Protein AF-A0A974SAL9-F1 (afdb_monomer_lite)

Secondary structure (DSSP, 8-state):
---EEETTEEE--HHHHHHHHHHHSTTSSPPTTSTTHHHHHHHHHHIIIIIHHHHHHHH-GGGS-S-GGGHHHHHHHHHHHHHHHHHHHHHHTTT-SSSBTTB--HHHHHHHHHHHHGGGSSS--GGGGT-GGGSTT--TT------

Structure (mmCIF, N/CA/C/O backbone):
data_AF-A0A974SAL9-F1
#
_entry.id   AF-A0A974SAL9-F1
#
loop_
_atom_site.group_PDB
_atom_site.id
_atom_site.type_symbol
_atom_site.label_atom_id
_atom_site.label_alt_id
_atom_site.label_comp_id
_atom_site.label_asym_id
_atom_site.label_entity_id
_atom_site.label_seq_id
_atom_site.pdbx_PDB_ins_code
_atom_site.Cartn_x
_atom_site.Cartn_y
_atom_site.Cartn_z
_atom_site.occupancy
_atom_site.B_iso_or_equiv
_atom_site.auth_seq_id
_atom_site.auth_comp_id
_atom_site.auth_asym_id
_atom_site.auth_atom_id
_atom_site.pdbx_PDB_model_num
ATOM 1 N N . MET A 1 1 ? -6.264 -9.142 -12.382 1.00 67.50 1 MET A N 1
ATOM 2 C CA . MET A 1 1 ? -6.725 -8.124 -11.411 1.00 67.50 1 MET A CA 1
ATOM 3 C C . MET A 1 1 ? -7.788 -8.738 -10.514 1.00 67.50 1 MET A C 1
ATOM 5 O O . MET A 1 1 ? -8.502 -9.599 -11.018 1.00 67.50 1 MET A O 1
ATOM 9 N N . PRO A 1 2 ? -7.883 -8.358 -9.227 1.00 87.19 2 PRO A N 1
ATOM 10 C CA . PRO A 1 2 ? -8.963 -8.817 -8.359 1.00 87.19 2 PRO A CA 1
ATOM 11 C C . PRO A 1 2 ? -10.283 -8.102 -8.680 1.00 87.19 2 PRO A C 1
ATOM 13 O O . PRO A 1 2 ? -10.281 -6.939 -9.082 1.00 87.19 2 PRO A O 1
ATOM 16 N N . VAL A 1 3 ? -11.392 -8.806 -8.462 1.00 93.81 3 VAL A N 1
ATOM 17 C CA . VAL A 1 3 ? -12.759 -8.271 -8.469 1.00 93.81 3 VAL A CA 1
ATOM 18 C C . VAL A 1 3 ? -13.476 -8.862 -7.260 1.00 93.81 3 VAL A C 1
ATOM 20 O O . VAL A 1 3 ? -13.378 -10.066 -7.019 1.00 93.81 3 VAL A O 1
ATOM 23 N N . LEU A 1 4 ? -14.182 -8.024 -6.507 1.00 93.50 4 LEU A N 1
ATOM 24 C CA . LEU A 1 4 ? -15.122 -8.448 -5.473 1.00 93.50 4 LEU A CA 1
ATOM 25 C C . LEU A 1 4 ? -16.535 -8.269 -6.029 1.00 93.50 4 LEU A C 1
ATOM 27 O O . LEU A 1 4 ? -16.850 -7.200 -6.536 1.00 93.50 4 LEU A O 1
ATOM 31 N N . VAL A 1 5 ? -17.380 -9.295 -5.956 1.00 94.56 5 VAL A N 1
ATOM 32 C CA . VAL A 1 5 ? -18.793 -9.180 -6.341 1.00 94.56 5 VAL A CA 1
ATOM 33 C C . VAL A 1 5 ? -19.633 -9.212 -5.079 1.00 94.56 5 VAL A C 1
ATOM 35 O O . VAL A 1 5 ? -19.543 -10.163 -4.305 1.00 94.56 5 VAL A O 1
ATOM 38 N N . GLU A 1 6 ? -20.457 -8.190 -4.893 1.00 87.88 6 GLU A N 1
ATOM 39 C CA . GLU A 1 6 ? -21.364 -8.089 -3.757 1.00 87.88 6 GLU A CA 1
ATOM 40 C C . GLU A 1 6 ? -22.738 -7.622 -4.218 1.00 87.88 6 GLU A C 1
ATOM 42 O O . GLU A 1 6 ? -22.843 -6.663 -4.979 1.00 87.88 6 GLU A O 1
ATOM 47 N N . ASP A 1 7 ? -23.788 -8.332 -3.800 1.00 90.19 7 ASP A N 1
ATOM 48 C CA . ASP A 1 7 ? -25.172 -8.081 -4.222 1.00 90.19 7 ASP A CA 1
ATOM 49 C C . ASP A 1 7 ? -25.319 -7.946 -5.751 1.00 90.19 7 ASP A C 1
ATOM 51 O O . ASP A 1 7 ? -26.063 -7.115 -6.272 1.00 90.19 7 ASP A O 1
ATOM 55 N N . GLY A 1 8 ? -24.544 -8.747 -6.490 1.00 92.81 8 GLY A N 1
ATOM 56 C CA . GLY A 1 8 ? -24.492 -8.725 -7.953 1.00 92.81 8 GLY A CA 1
ATOM 57 C C . GLY A 1 8 ? -23.745 -7.530 -8.562 1.00 92.81 8 GLY A C 1
ATOM 58 O O . GLY A 1 8 ? -23.695 -7.415 -9.785 1.00 92.81 8 GLY A O 1
ATOM 59 N N . LYS A 1 9 ? -23.141 -6.654 -7.752 1.00 93.62 9 LYS A N 1
ATOM 60 C CA . LYS A 1 9 ? -22.377 -5.487 -8.205 1.00 93.62 9 LYS A CA 1
ATOM 61 C C . LYS A 1 9 ? -20.870 -5.761 -8.135 1.00 93.62 9 LYS A C 1
ATOM 63 O O . LYS A 1 9 ? -20.370 -6.132 -7.071 1.00 93.62 9 LYS A O 1
ATOM 68 N N . PRO A 1 10 ? -20.125 -5.580 -9.238 1.00 96.25 10 PRO A N 1
A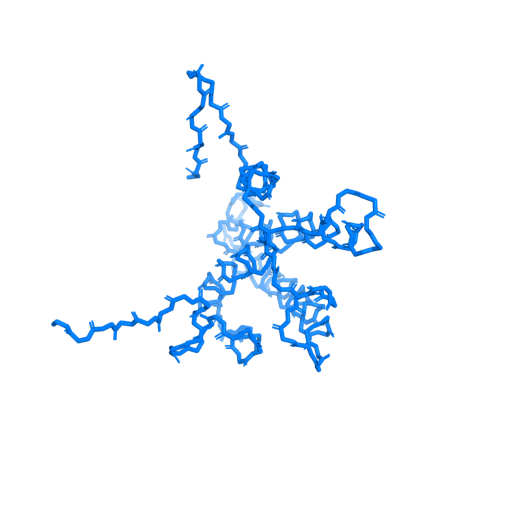TOM 69 C CA . PRO A 1 10 ? -18.677 -5.728 -9.223 1.00 96.25 10 PRO A CA 1
ATOM 70 C C . PRO A 1 10 ? -17.999 -4.485 -8.631 1.00 96.25 10 PRO A C 1
ATOM 72 O O . PRO A 1 10 ? -18.270 -3.358 -9.040 1.00 96.25 10 PRO A O 1
ATOM 75 N N . LEU A 1 11 ? -17.058 -4.711 -7.718 1.00 96.12 11 LEU A N 1
ATOM 76 C CA . LEU A 1 11 ? -16.089 -3.743 -7.222 1.00 96.12 11 LEU A CA 1
ATOM 77 C C . LEU A 1 11 ? -14.694 -4.136 -7.716 1.00 96.12 11 LEU A C 1
ATOM 79 O O . LEU A 1 11 ? -14.242 -5.269 -7.533 1.00 96.12 11 LEU A O 1
ATOM 83 N N . TYR A 1 12 ? -14.013 -3.178 -8.333 1.00 95.12 12 TYR A N 1
ATOM 84 C CA . TYR A 1 12 ? -12.635 -3.285 -8.804 1.00 95.12 12 TYR A CA 1
ATOM 85 C C . TYR A 1 12 ? -11.753 -2.255 -8.086 1.00 95.12 12 TYR A C 1
ATOM 87 O O . TYR A 1 12 ? -12.235 -1.490 -7.257 1.00 95.12 12 TYR A O 1
ATOM 95 N N . GLU A 1 13 ? -10.458 -2.274 -8.400 1.00 95.62 13 GLU A N 1
ATOM 96 C CA . GLU A 1 13 ? -9.355 -1.675 -7.639 1.00 95.62 13 GLU A CA 1
ATOM 97 C C . GLU A 1 13 ? -9.010 -2.432 -6.356 1.00 95.62 13 GLU A C 1
ATOM 99 O O . GLU A 1 13 ? -9.778 -2.486 -5.396 1.00 95.62 13 GLU A O 1
ATOM 104 N N . THR A 1 14 ? -7.791 -2.976 -6.300 1.00 95.62 14 THR A N 1
ATOM 105 C CA . THR A 1 14 ? -7.285 -3.701 -5.123 1.00 95.62 14 THR A CA 1
ATOM 106 C C . THR A 1 14 ? -7.392 -2.853 -3.853 1.00 95.62 14 THR A C 1
ATOM 108 O O . THR A 1 14 ? -7.763 -3.370 -2.802 1.00 95.62 14 THR A O 1
ATOM 111 N N . ALA A 1 15 ? -7.101 -1.549 -3.942 1.00 96.44 15 ALA A N 1
ATOM 112 C CA . ALA A 1 15 ? -7.186 -0.632 -2.808 1.00 96.44 15 ALA A CA 1
ATOM 113 C C . ALA A 1 15 ? -8.630 -0.399 -2.356 1.00 96.44 15 ALA A C 1
ATOM 115 O O . ALA A 1 15 ? -8.893 -0.440 -1.158 1.00 96.44 15 ALA A O 1
ATOM 116 N N . ALA A 1 16 ? -9.570 -0.223 -3.290 1.00 96.62 16 ALA A N 1
ATOM 117 C CA . ALA A 1 16 ? -10.980 -0.047 -2.955 1.00 96.62 16 ALA A CA 1
ATOM 118 C C . ALA A 1 16 ? -11.561 -1.311 -2.309 1.00 96.62 16 ALA A C 1
ATOM 120 O O . ALA A 1 16 ? -12.214 -1.222 -1.272 1.00 96.62 16 ALA A O 1
ATOM 121 N N . ILE A 1 17 ? -11.251 -2.490 -2.860 1.00 97.06 17 ILE A N 1
ATOM 122 C CA . ILE A 1 17 ? -11.638 -3.780 -2.273 1.00 97.06 17 ILE A CA 1
ATOM 123 C C . ILE A 1 17 ? -11.072 -3.908 -0.851 1.00 97.06 17 ILE A C 1
ATOM 125 O O . ILE A 1 17 ? -11.809 -4.241 0.074 1.00 97.06 17 ILE A O 1
ATOM 129 N N . ALA A 1 18 ? -9.784 -3.612 -0.651 1.00 97.25 18 ALA A N 1
ATOM 130 C CA . ALA A 1 18 ? -9.142 -3.707 0.659 1.00 97.25 18 ALA A CA 1
ATOM 131 C C . ALA A 1 18 ? -9.735 -2.730 1.688 1.00 97.25 18 ALA A C 1
ATOM 133 O O . ALA A 1 18 ? -9.990 -3.136 2.819 1.00 97.25 18 ALA A O 1
ATOM 134 N N . LEU A 1 19 ? -9.988 -1.475 1.300 1.00 96.88 19 LEU A N 1
ATOM 135 C CA . LEU A 1 19 ? -10.650 -0.476 2.149 1.00 96.88 19 LEU A CA 1
ATOM 136 C C . LEU A 1 19 ? -12.059 -0.938 2.542 1.00 96.88 19 LEU A C 1
ATOM 138 O O . LEU A 1 19 ? -12.424 -0.904 3.713 1.00 96.88 19 LEU A O 1
ATOM 142 N N . CYS A 1 20 ? -12.822 -1.439 1.572 1.00 95.75 20 CYS A N 1
ATOM 143 C CA . CYS A 1 20 ? -14.189 -1.884 1.789 1.00 95.75 20 CYS A CA 1
ATOM 144 C C . CYS A 1 20 ? -14.267 -3.094 2.734 1.00 95.75 20 CYS A C 1
ATOM 146 O O . CYS A 1 20 ? -15.099 -3.132 3.639 1.00 95.75 20 CYS A O 1
ATOM 148 N N . LEU A 1 21 ? -13.358 -4.061 2.573 1.00 95.81 21 LEU A N 1
ATOM 149 C CA . LEU A 1 21 ? -13.221 -5.184 3.502 1.00 95.81 21 LEU A CA 1
ATOM 150 C C . LEU A 1 21 ? -12.761 -4.719 4.890 1.00 95.81 21 LEU A C 1
ATOM 152 O O . LEU A 1 21 ? -13.251 -5.229 5.896 1.00 95.81 21 LEU A O 1
ATOM 156 N N . ALA A 1 22 ? -11.856 -3.742 4.969 1.00 97.00 22 ALA A N 1
ATOM 157 C CA . ALA A 1 22 ? -11.366 -3.230 6.243 1.00 97.00 22 ALA A CA 1
ATOM 158 C C . ALA A 1 22 ? -12.457 -2.533 7.069 1.00 97.00 22 ALA A C 1
ATOM 160 O O . ALA A 1 22 ? -12.479 -2.679 8.288 1.00 97.00 22 ALA A O 1
ATOM 161 N N . ASP A 1 23 ? -13.395 -1.841 6.421 1.00 94.38 23 ASP A N 1
ATOM 162 C CA . ASP A 1 23 ? -14.532 -1.217 7.107 1.00 94.38 23 ASP A CA 1
ATOM 163 C C . ASP A 1 23 ? -15.552 -2.249 7.634 1.00 94.38 23 ASP A C 1
ATOM 165 O O . ASP A 1 23 ? -16.311 -1.956 8.557 1.00 94.38 23 ASP A O 1
ATOM 169 N N . ARG A 1 24 ? -15.562 -3.474 7.091 1.00 92.50 24 ARG A N 1
ATOM 170 C CA . ARG A 1 24 ? -16.482 -4.560 7.493 1.00 92.50 24 ARG A CA 1
ATOM 171 C C . ARG A 1 24 ? -15.919 -5.481 8.563 1.00 92.50 24 ARG A C 1
ATOM 173 O O . ARG A 1 24 ? -16.679 -6.156 9.253 1.00 92.50 24 ARG A O 1
ATOM 180 N N . HIS A 1 25 ? -14.598 -5.547 8.673 1.00 93.44 25 HIS A N 1
ATOM 181 C CA . HIS A 1 25 ? -13.909 -6.478 9.553 1.00 93.44 25 HIS A CA 1
ATOM 182 C C . HIS A 1 25 ? -13.104 -5.709 10.609 1.00 93.44 25 HIS A C 1
ATOM 184 O O . HIS A 1 25 ? -12.111 -5.058 10.272 1.00 93.44 25 HIS A O 1
ATOM 190 N N . PRO A 1 26 ? -13.495 -5.791 11.896 1.00 92.56 26 PRO A N 1
ATOM 191 C CA . PRO A 1 26 ? -12.782 -5.125 12.980 1.00 92.56 26 PRO A CA 1
ATOM 192 C C . PRO A 1 26 ? -11.290 -5.476 13.007 1.00 92.56 26 PRO A C 1
ATOM 194 O O . PRO A 1 26 ? -10.903 -6.619 12.767 1.00 92.56 26 PRO A O 1
ATOM 197 N N . GLY A 1 27 ? -10.454 -4.490 13.338 1.00 93.75 27 GLY A N 1
ATOM 198 C CA . GLY A 1 27 ? -9.003 -4.670 13.450 1.00 93.75 27 GLY A CA 1
ATOM 199 C C . GLY A 1 27 ? -8.229 -4.566 12.132 1.00 93.75 27 GLY A C 1
ATOM 200 O O . GLY A 1 27 ? -7.022 -4.777 12.137 1.00 93.75 27 GLY A O 1
ATOM 201 N N . LEU A 1 28 ? -8.884 -4.230 11.013 1.00 97.31 28 LEU A N 1
ATOM 202 C CA . LEU A 1 28 ? -8.215 -3.999 9.723 1.00 97.31 28 LEU A CA 1
ATOM 203 C C . LEU A 1 28 ? -8.054 -2.521 9.353 1.00 97.31 28 LEU A C 1
ATOM 205 O O . LEU A 1 28 ? -7.379 -2.206 8.372 1.00 97.31 28 LEU A O 1
ATOM 209 N N . ALA A 1 29 ? -8.621 -1.611 10.135 1.00 97.69 29 ALA A N 1
ATOM 210 C CA . ALA A 1 29 ? -8.358 -0.187 10.024 1.00 97.69 29 ALA A CA 1
ATOM 211 C C . ALA A 1 29 ? -8.625 0.513 11.366 1.00 97.69 29 ALA A C 1
ATOM 213 O O . ALA A 1 29 ? -9.490 0.063 12.126 1.00 97.69 29 ALA A O 1
ATOM 214 N N . PRO A 1 30 ? -7.941 1.636 11.654 1.00 97.44 30 PRO A N 1
ATOM 215 C CA . PRO A 1 30 ? -8.343 2.520 12.742 1.00 97.44 30 PRO A CA 1
ATOM 216 C C . PRO A 1 30 ? -9.802 2.970 12.553 1.00 97.44 30 PRO A C 1
ATOM 218 O O . PRO A 1 30 ? -10.225 3.136 11.406 1.00 97.44 30 PRO A O 1
ATOM 221 N N . PRO A 1 31 ? -10.584 3.203 13.620 1.00 95.81 31 PRO A N 1
ATOM 222 C CA . PRO A 1 31 ? -11.936 3.743 13.492 1.00 95.81 31 PRO A CA 1
ATOM 223 C C . PRO A 1 31 ? -11.958 5.104 12.786 1.00 95.81 31 PRO A C 1
ATOM 225 O O . PRO A 1 31 ? -11.006 5.884 12.873 1.00 95.81 31 PRO A O 1
ATOM 228 N N . VAL A 1 32 ? -13.059 5.428 12.107 1.00 95.12 32 VAL A N 1
ATOM 229 C CA . VAL A 1 32 ? -13.256 6.775 11.552 1.00 95.12 32 VAL A CA 1
ATOM 230 C C . VAL A 1 32 ? -13.225 7.801 12.690 1.00 95.12 32 VAL A C 1
ATOM 232 O O . VAL A 1 32 ? -13.872 7.616 13.716 1.00 95.12 32 VAL A O 1
ATOM 235 N N . GLY A 1 33 ? -12.442 8.869 12.515 1.00 94.69 33 GLY A N 1
ATOM 236 C CA . GLY A 1 33 ? -12.218 9.897 13.537 1.00 94.69 33 GLY A CA 1
ATOM 237 C C . GLY A 1 33 ? -11.093 9.587 14.531 1.00 94.69 33 GLY A C 1
ATOM 238 O O . GLY A 1 33 ? -10.701 10.476 15.281 1.00 94.69 33 GLY A O 1
ATOM 239 N N . ALA A 1 34 ? -10.527 8.374 14.523 1.00 96.12 34 ALA A N 1
ATOM 240 C CA . ALA A 1 34 ? -9.330 8.081 15.306 1.00 96.12 34 ALA A CA 1
ATOM 241 C C . ALA A 1 34 ? -8.104 8.838 14.746 1.00 96.12 34 ALA A C 1
ATOM 243 O O . ALA A 1 34 ? -8.018 9.009 13.524 1.00 96.12 34 ALA A O 1
ATOM 244 N N . PRO A 1 35 ? -7.129 9.230 15.594 1.00 94.81 35 PRO A N 1
ATOM 245 C CA . PRO A 1 35 ? -5.942 9.979 15.162 1.00 94.81 35 PRO A CA 1
ATOM 246 C C . PRO A 1 35 ? -5.193 9.332 13.985 1.00 94.81 35 PRO A C 1
ATOM 248 O O . PRO A 1 35 ? -4.832 10.011 13.026 1.00 94.81 35 PRO A O 1
ATOM 251 N N . ASP A 1 36 ? -5.063 8.003 14.000 1.00 96.25 36 ASP A N 1
ATOM 252 C CA . ASP A 1 36 ? -4.282 7.255 13.006 1.00 96.25 36 ASP A CA 1
ATOM 253 C C . ASP A 1 36 ? -5.054 6.965 11.702 1.00 96.25 36 ASP A C 1
ATOM 255 O O . ASP A 1 36 ? -4.493 6.414 10.752 1.00 96.25 36 ASP A O 1
ATOM 259 N N . ARG A 1 37 ? -6.341 7.339 11.594 1.00 97.44 37 ARG A N 1
ATOM 260 C CA . ARG A 1 37 ? -7.148 7.067 10.386 1.00 97.44 37 ARG A CA 1
ATOM 261 C C . ARG A 1 37 ? -6.637 7.836 9.165 1.00 97.44 37 ARG A C 1
ATOM 263 O O . ARG A 1 37 ? -6.649 7.302 8.058 1.00 97.44 37 ARG A O 1
ATOM 270 N N . ALA A 1 38 ? -6.183 9.075 9.350 1.00 97.50 38 ALA A N 1
ATOM 271 C CA . ALA A 1 38 ? -5.617 9.864 8.256 1.00 97.50 38 ALA A CA 1
ATOM 272 C C . ALA A 1 38 ? -4.326 9.223 7.721 1.00 97.50 38 ALA A C 1
ATOM 274 O O . ALA A 1 38 ? -4.142 9.107 6.508 1.00 97.50 38 ALA A O 1
ATOM 275 N N . ASP A 1 39 ? -3.474 8.727 8.621 1.00 97.88 39 ASP A N 1
ATOM 276 C CA . ASP A 1 39 ? -2.255 8.010 8.253 1.00 97.88 39 ASP A CA 1
ATOM 277 C C . ASP A 1 39 ? -2.550 6.664 7.583 1.00 97.88 39 ASP A C 1
ATOM 279 O O . ASP A 1 39 ? -1.861 6.298 6.629 1.00 97.88 39 ASP A O 1
ATOM 283 N N . TYR A 1 40 ? -3.601 5.958 8.007 1.00 98.31 40 TYR A N 1
ATOM 284 C CA . TYR A 1 40 ? -4.084 4.760 7.319 1.00 98.31 40 TYR A CA 1
ATOM 285 C C . TYR A 1 40 ? -4.430 5.050 5.853 1.00 98.31 40 TYR A C 1
ATOM 287 O O . TYR A 1 40 ? -3.933 4.369 4.954 1.00 98.31 40 TYR A O 1
ATOM 295 N N . TYR A 1 41 ? -5.223 6.095 5.593 1.00 98.12 41 TYR A N 1
ATOM 296 C CA . TYR A 1 41 ? -5.562 6.487 4.223 1.00 98.12 41 TYR A CA 1
ATOM 297 C C . TYR A 1 41 ? -4.335 6.906 3.421 1.00 98.12 41 TYR A C 1
ATOM 299 O O . TYR A 1 41 ? -4.174 6.461 2.285 1.00 98.12 41 TYR A O 1
ATOM 307 N N . LYS A 1 42 ? -3.442 7.703 4.019 1.00 97.94 42 LYS A N 1
ATOM 308 C CA . LYS A 1 42 ? -2.174 8.100 3.398 1.00 97.94 42 LYS A CA 1
ATOM 309 C C . LYS A 1 42 ? -1.394 6.878 2.919 1.00 97.94 42 LYS A C 1
ATOM 311 O O . LYS A 1 42 ? -0.974 6.848 1.766 1.00 97.94 42 LYS A O 1
ATOM 316 N N . TRP A 1 43 ? -1.228 5.865 3.769 1.00 98.12 43 TRP A N 1
ATOM 317 C CA . TRP A 1 43 ? -0.475 4.665 3.409 1.00 98.12 43 TRP A CA 1
ATOM 318 C C . TRP A 1 43 ? -1.189 3.803 2.372 1.00 98.12 43 TRP A C 1
ATOM 320 O O . TRP A 1 43 ? -0.543 3.379 1.418 1.00 98.12 43 TRP A O 1
ATOM 330 N N . MET A 1 44 ? -2.505 3.603 2.476 1.00 98.31 44 MET A N 1
ATOM 331 C CA . MET A 1 44 ? -3.268 2.882 1.448 1.00 98.31 44 MET A CA 1
ATOM 332 C C . MET A 1 44 ? -3.130 3.540 0.069 1.00 98.31 44 MET A C 1
ATOM 334 O O . MET A 1 44 ? -2.844 2.863 -0.919 1.00 98.31 44 MET A O 1
ATOM 338 N N . VAL A 1 45 ? -3.268 4.868 0.007 1.00 98.00 45 VAL A N 1
ATOM 339 C CA . VAL A 1 45 ? -3.149 5.630 -1.243 1.00 98.00 45 VAL A CA 1
ATOM 340 C C . VAL A 1 45 ? -1.708 5.641 -1.756 1.00 98.00 45 VAL A C 1
ATOM 342 O O . VAL A 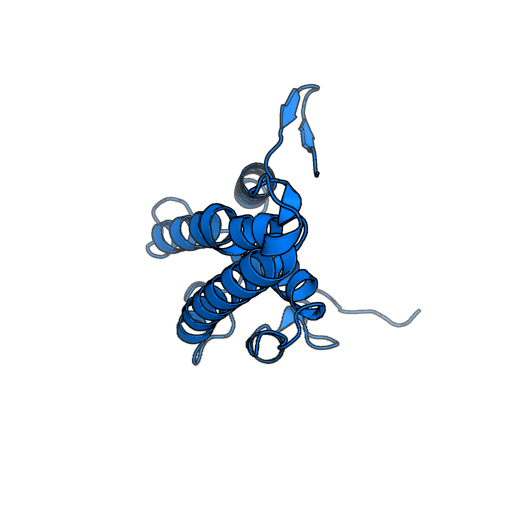1 45 ? -1.494 5.438 -2.947 1.00 98.00 45 VAL A O 1
ATOM 345 N N . HIS A 1 46 ? -0.709 5.817 -0.887 1.00 97.75 46 HIS A N 1
ATOM 346 C CA . HIS A 1 46 ? 0.702 5.778 -1.283 1.00 97.75 46 HIS A CA 1
ATOM 347 C C . HIS A 1 46 ? 1.095 4.409 -1.860 1.00 97.75 46 HIS A C 1
ATOM 349 O O . HIS A 1 46 ? 1.714 4.326 -2.923 1.00 97.75 46 HIS A O 1
ATOM 355 N N . LEU A 1 47 ? 0.687 3.319 -1.204 1.00 97.50 47 LEU A N 1
ATOM 356 C CA . LEU A 1 47 ? 0.971 1.965 -1.677 1.00 97.50 47 LEU A CA 1
ATOM 357 C C . LEU A 1 47 ? 0.300 1.689 -3.029 1.00 97.50 47 LEU A C 1
ATOM 359 O O . LEU A 1 47 ? 0.934 1.102 -3.904 1.00 97.50 47 LEU A O 1
ATOM 363 N N . ALA A 1 48 ? -0.940 2.139 -3.232 1.00 97.06 48 ALA A N 1
ATOM 364 C CA . ALA A 1 48 ? -1.676 1.931 -4.478 1.00 97.06 48 ALA A CA 1
ATOM 365 C C . ALA A 1 48 ? -1.173 2.807 -5.641 1.00 97.06 48 ALA A C 1
ATOM 367 O O . ALA A 1 48 ? -0.965 2.314 -6.748 1.00 97.06 48 ALA A O 1
ATOM 368 N N . ASN A 1 49 ? -0.939 4.096 -5.397 1.00 96.25 49 ASN A N 1
ATOM 369 C CA . ASN A 1 49 ? -0.713 5.066 -6.473 1.00 96.25 49 ASN A CA 1
ATOM 370 C C . ASN A 1 49 ? 0.763 5.363 -6.719 1.00 96.25 49 ASN A C 1
ATOM 372 O O . ASN A 1 49 ? 1.120 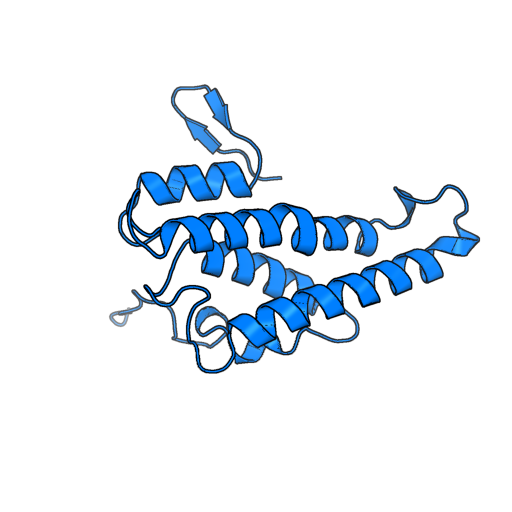5.839 -7.791 1.00 96.25 49 ASN A O 1
ATOM 376 N N . THR A 1 50 ? 1.624 5.107 -5.738 1.00 95.38 50 THR A N 1
ATOM 377 C CA . THR A 1 50 ? 3.055 5.400 -5.840 1.00 95.38 50 THR A CA 1
ATOM 378 C C . THR A 1 50 ? 3.846 4.107 -5.936 1.00 95.38 50 THR A C 1
ATOM 380 O O . THR A 1 50 ? 4.532 3.869 -6.925 1.00 95.38 50 THR A O 1
ATOM 383 N N . THR A 1 51 ? 3.717 3.213 -4.956 1.00 94.19 51 THR A N 1
ATOM 384 C CA . THR A 1 51 ? 4.511 1.977 -4.944 1.00 94.19 51 THR A CA 1
ATOM 385 C C . THR A 1 51 ? 4.031 0.971 -5.991 1.00 94.19 51 THR A C 1
ATOM 387 O O . THR A 1 51 ? 4.829 0.484 -6.786 1.00 94.19 51 THR A O 1
ATOM 390 N N . GLN A 1 52 ? 2.733 0.658 -6.035 1.00 94.19 52 GLN A N 1
ATOM 391 C CA . GLN A 1 52 ? 2.187 -0.300 -6.999 1.00 94.19 52 GLN A CA 1
ATOM 392 C C . GLN A 1 52 ? 2.277 0.205 -8.443 1.00 94.19 52 GLN A C 1
ATOM 394 O O . GLN A 1 52 ? 2.564 -0.588 -9.339 1.00 94.19 52 GLN A O 1
ATOM 399 N N . ALA A 1 53 ? 2.072 1.503 -8.677 1.00 93.06 53 ALA A N 1
ATOM 400 C CA . ALA A 1 53 ? 2.169 2.085 -10.015 1.00 93.06 53 ALA A CA 1
ATOM 401 C C . ALA A 1 53 ? 3.560 1.868 -10.638 1.00 93.06 53 ALA A C 1
ATOM 403 O O . ALA A 1 53 ? 3.659 1.444 -11.788 1.00 93.06 53 ALA A O 1
ATOM 404 N N . GLU A 1 54 ? 4.636 2.027 -9.861 1.00 93.00 54 GLU A N 1
ATOM 405 C CA . GLU A 1 54 ? 6.000 1.782 -10.352 1.00 93.00 54 GLU A CA 1
ATOM 406 C C . GLU A 1 54 ? 6.246 0.312 -10.732 1.00 93.00 54 GLU A C 1
ATOM 408 O O . GLU A 1 54 ? 7.076 0.026 -11.598 1.00 93.00 54 GLU A O 1
ATOM 413 N N . PHE A 1 55 ? 5.513 -0.647 -10.146 1.00 92.75 55 PHE A N 1
ATOM 414 C CA . PHE A 1 55 ? 5.632 -2.052 -10.548 1.00 92.75 55 PHE A CA 1
ATOM 415 C C . PHE A 1 55 ? 5.145 -2.242 -11.981 1.00 92.75 55 PHE A C 1
ATOM 417 O O . PHE A 1 55 ? 5.727 -3.050 -12.702 1.00 92.75 55 PHE A O 1
ATOM 424 N N . ARG A 1 56 ? 4.131 -1.486 -12.426 1.00 92.44 56 ARG A N 1
ATOM 425 C CA . ARG A 1 56 ? 3.655 -1.544 -13.813 1.00 92.44 56 ARG A CA 1
ATOM 426 C C . ARG A 1 56 ? 4.753 -1.098 -14.772 1.00 92.44 56 ARG A C 1
ATOM 428 O O . ARG A 1 56 ? 5.096 -1.857 -15.672 1.00 92.44 56 ARG A O 1
ATOM 435 N N . SER A 1 57 ? 5.370 0.054 -14.510 1.00 92.44 57 SER A N 1
ATOM 436 C CA . SER A 1 57 ? 6.482 0.572 -15.318 1.00 92.44 57 SER A CA 1
ATOM 437 C C . SER A 1 57 ? 7.715 -0.334 -15.308 1.00 92.44 57 SER A C 1
ATOM 439 O O . SER A 1 57 ? 8.489 -0.330 -16.261 1.00 92.44 57 SER A O 1
ATOM 441 N N . TRP A 1 58 ? 7.916 -1.127 -14.251 1.00 93.06 58 TRP A N 1
ATOM 442 C CA . TRP A 1 58 ? 9.033 -2.069 -14.171 1.00 93.06 58 TRP A CA 1
ATOM 443 C C . TRP A 1 58 ? 8.760 -3.425 -14.843 1.00 93.06 58 TRP A C 1
ATOM 445 O O . TRP A 1 58 ? 9.651 -3.981 -15.491 1.00 93.06 58 TRP A O 1
ATOM 455 N N . PHE A 1 59 ? 7.553 -3.980 -14.686 1.00 92.25 59 PHE A N 1
ATOM 456 C CA . PHE A 1 59 ? 7.163 -5.250 -15.311 1.00 92.25 59 PHE A CA 1
ATOM 457 C C . PHE A 1 59 ? 6.853 -5.093 -16.802 1.00 92.25 59 PHE A C 1
ATOM 459 O O . PHE A 1 59 ? 7.177 -5.993 -17.574 1.00 92.25 59 PHE A O 1
ATOM 466 N N . TYR A 1 60 ? 6.275 -3.956 -17.194 1.00 93.31 60 TYR A N 1
ATOM 467 C CA . TYR A 1 60 ? 5.799 -3.674 -18.550 1.00 93.31 60 TYR A CA 1
ATOM 468 C C . TYR A 1 60 ? 6.355 -2.333 -19.068 1.00 93.31 60 TYR A C 1
ATOM 470 O O . TYR A 1 60 ? 5.590 -1.430 -19.398 1.00 93.31 60 TYR A O 1
ATOM 478 N N . PRO A 1 61 ? 7.690 -2.156 -19.128 1.00 94.06 61 PRO A N 1
ATOM 479 C CA . PRO A 1 61 ? 8.301 -0.902 -19.581 1.00 94.06 61 PRO A CA 1
ATOM 480 C C . PRO A 1 61 ? 7.901 -0.523 -21.016 1.00 94.06 61 PRO A C 1
ATOM 482 O O . PRO A 1 61 ? 7.770 0.663 -21.299 1.00 94.06 61 PRO A O 1
ATOM 485 N N . HIS A 1 62 ? 7.643 -1.507 -21.884 1.00 93.25 62 HIS A N 1
ATOM 486 C CA . HIS A 1 62 ? 7.180 -1.310 -23.264 1.00 93.25 62 HIS A CA 1
ATOM 487 C C . HIS A 1 62 ? 5.811 -0.618 -23.380 1.00 93.25 62 HIS A C 1
ATOM 489 O O . HIS A 1 62 ? 5.474 -0.134 -24.448 1.00 93.25 62 HIS A O 1
ATOM 495 N N . GLU A 1 63 ? 5.009 -0.547 -22.312 1.00 94.38 63 GLU A N 1
ATOM 496 C CA . GLU A 1 63 ? 3.749 0.216 -22.329 1.00 94.38 63 GLU A CA 1
ATOM 497 C C . GLU A 1 63 ? 3.966 1.729 -22.184 1.00 94.38 63 GLU A C 1
ATOM 499 O O . GLU A 1 63 ? 3.029 2.507 -22.345 1.00 94.38 63 GLU A O 1
ATOM 504 N N . TYR A 1 64 ? 5.188 2.152 -21.849 1.00 91.12 64 TYR A N 1
ATOM 505 C CA . TYR A 1 64 ? 5.533 3.542 -21.546 1.00 91.12 64 TYR A CA 1
ATOM 506 C C . TYR A 1 64 ? 6.553 4.141 -22.519 1.00 91.12 64 TYR A C 1
ATOM 508 O O . TYR A 1 64 ? 6.974 5.282 -22.329 1.00 91.12 64 TYR A O 1
ATOM 516 N N . ILE A 1 65 ? 6.988 3.374 -23.520 1.00 93.88 65 ILE A N 1
ATOM 517 C CA . ILE A 1 65 ? 7.969 3.790 -24.523 1.00 93.88 65 ILE A CA 1
ATOM 518 C C . ILE A 1 65 ? 7.594 3.199 -25.883 1.00 93.88 65 ILE A C 1
ATOM 520 O O . ILE A 1 65 ? 7.136 2.063 -25.953 1.00 93.88 65 ILE A O 1
ATOM 524 N N . ASP A 1 66 ? 7.856 3.942 -26.955 1.00 94.69 66 ASP A N 1
ATOM 525 C CA . ASP A 1 66 ? 7.582 3.472 -28.319 1.00 94.69 66 ASP A CA 1
ATOM 526 C C . ASP A 1 66 ? 8.768 2.714 -28.935 1.00 94.69 66 ASP A C 1
ATOM 528 O O . ASP A 1 66 ? 8.584 1.852 -29.791 1.00 94.69 66 ASP A O 1
ATOM 532 N N . ASP A 1 67 ? 9.995 3.033 -28.506 1.00 95.81 67 ASP A N 1
ATOM 533 C CA . ASP A 1 67 ? 11.228 2.455 -29.046 1.00 95.81 67 ASP A CA 1
ATOM 534 C C . ASP A 1 67 ? 11.779 1.343 -28.129 1.00 95.81 67 ASP A C 1
ATOM 536 O O . ASP A 1 67 ? 12.276 1.642 -27.031 1.00 95.81 67 ASP A O 1
ATOM 540 N N . PRO A 1 68 ? 11.777 0.071 -28.579 1.00 94.12 68 PRO A N 1
ATOM 541 C CA . PRO A 1 68 ? 12.313 -1.057 -27.818 1.00 94.12 68 PRO A CA 1
ATOM 542 C C . PRO A 1 68 ? 13.787 -0.904 -27.421 1.00 94.12 68 PRO A C 1
ATOM 544 O O . PRO A 1 68 ? 14.210 -1.468 -26.409 1.00 94.12 68 PRO A O 1
ATOM 547 N N . ALA A 1 69 ? 14.583 -0.115 -28.156 1.00 96.44 69 ALA A N 1
ATOM 548 C CA . ALA A 1 69 ? 15.986 0.124 -27.815 1.00 96.44 69 ALA A CA 1
ATOM 549 C C . ALA A 1 69 ? 16.155 0.794 -26.436 1.00 96.44 69 ALA A C 1
ATOM 551 O O . ALA A 1 69 ? 17.185 0.623 -25.777 1.00 96.44 69 ALA A O 1
ATOM 552 N N . HIS A 1 70 ? 15.132 1.511 -25.959 1.00 95.94 70 HIS A N 1
ATOM 553 C CA . HIS A 1 70 ? 15.144 2.205 -24.672 1.00 95.94 70 HIS A CA 1
ATOM 554 C C . HIS A 1 70 ? 14.546 1.382 -23.514 1.00 95.94 70 HIS A C 1
ATOM 556 O O . HIS A 1 70 ? 14.587 1.832 -22.364 1.00 95.94 70 HIS A O 1
ATOM 562 N N . GLU A 1 71 ? 14.047 0.165 -23.763 1.00 94.88 71 GLU A N 1
ATOM 563 C CA . GLU A 1 71 ? 13.315 -0.640 -22.772 1.00 94.88 71 GLU A CA 1
ATOM 564 C C . GLU A 1 71 ? 14.137 -0.962 -21.525 1.00 94.88 71 GLU A C 1
ATOM 566 O O . GLU A 1 71 ? 13.675 -0.779 -20.394 1.00 94.88 71 GLU A O 1
ATOM 571 N N . ALA A 1 72 ? 15.395 -1.360 -21.712 1.00 93.25 72 ALA A N 1
ATOM 572 C CA . ALA A 1 72 ? 16.296 -1.648 -20.602 1.00 93.25 72 ALA A CA 1
ATOM 573 C C . ALA A 1 72 ? 16.541 -0.409 -19.720 1.00 93.25 72 ALA A C 1
ATOM 575 O O . ALA A 1 72 ? 16.572 -0.515 -18.490 1.00 93.25 72 ALA A O 1
ATOM 576 N N . SER A 1 73 ? 16.668 0.771 -20.336 1.00 94.75 73 SER A N 1
ATOM 577 C CA . SER A 1 73 ? 16.855 2.043 -19.628 1.00 94.75 73 SER A CA 1
ATOM 578 C C . SER A 1 73 ? 15.598 2.440 -18.848 1.00 94.75 73 SER A C 1
ATOM 580 O O . SER A 1 73 ? 15.682 2.746 -17.655 1.00 94.75 73 SER A O 1
ATOM 582 N N . ALA A 1 74 ? 14.421 2.344 -19.475 1.00 95.00 74 ALA A N 1
ATOM 583 C CA . ALA A 1 74 ? 13.134 2.625 -18.840 1.00 95.00 74 ALA A CA 1
ATOM 584 C C . ALA A 1 74 ? 12.889 1.712 -17.628 1.00 95.00 74 ALA A C 1
ATOM 586 O O . ALA A 1 74 ? 12.573 2.188 -16.531 1.00 95.00 74 ALA A O 1
ATOM 587 N N . LYS A 1 75 ? 13.144 0.406 -17.783 1.00 93.50 75 LYS A N 1
ATOM 588 C CA . LYS A 1 75 ? 13.059 -0.572 -16.693 1.00 93.50 75 LYS A CA 1
ATOM 589 C C . LYS A 1 75 ? 14.028 -0.254 -15.555 1.00 93.50 75 LYS A C 1
ATOM 591 O O . LYS A 1 75 ? 13.653 -0.326 -14.384 1.00 93.50 75 LYS A O 1
ATOM 596 N N . ALA A 1 76 ? 15.266 0.130 -15.869 1.00 92.44 76 ALA A N 1
ATOM 597 C CA . ALA A 1 76 ? 16.244 0.526 -14.859 1.00 92.44 76 ALA A CA 1
ATOM 598 C C . ALA A 1 76 ? 15.810 1.794 -14.099 1.00 92.44 76 ALA A C 1
ATOM 600 O O . ALA A 1 76 ? 15.963 1.858 -12.877 1.00 92.44 76 ALA A O 1
ATOM 601 N N . ALA A 1 77 ? 15.234 2.782 -14.790 1.00 93.50 77 ALA A N 1
ATOM 602 C CA . ALA A 1 77 ? 14.712 4.001 -14.175 1.00 93.50 77 ALA A CA 1
ATOM 603 C C . ALA A 1 77 ? 13.528 3.715 -13.233 1.00 93.50 77 ALA A C 1
ATOM 605 O O . ALA A 1 77 ? 13.530 4.194 -12.098 1.00 93.50 77 ALA A O 1
ATOM 606 N N . ALA A 1 78 ? 12.573 2.878 -13.655 1.00 93.06 78 ALA A N 1
ATOM 607 C CA . ALA A 1 78 ? 11.472 2.420 -12.804 1.00 93.06 78 ALA A CA 1
ATOM 608 C C . ALA A 1 78 ? 11.986 1.676 -11.561 1.00 93.06 78 ALA A C 1
ATOM 610 O O . ALA A 1 78 ? 11.545 1.936 -10.444 1.00 93.06 78 ALA A O 1
ATOM 611 N N . GLY A 1 79 ? 13.003 0.821 -11.723 1.00 90.94 79 GLY A N 1
ATOM 612 C CA . GLY A 1 79 ? 13.650 0.136 -10.602 1.00 90.94 79 GLY A CA 1
ATOM 613 C C . GLY A 1 79 ? 14.251 1.099 -9.568 1.00 90.94 79 GLY A C 1
ATOM 614 O O . GLY A 1 79 ? 14.103 0.877 -8.368 1.00 90.94 79 GLY A O 1
ATOM 615 N N . LYS A 1 80 ? 14.877 2.200 -10.008 1.00 91.19 80 LYS A N 1
ATOM 616 C CA . LYS A 1 80 ? 15.415 3.234 -9.103 1.00 91.19 80 LYS A CA 1
ATOM 617 C C . LYS A 1 80 ? 14.309 3.944 -8.317 1.00 91.19 80 LYS A C 1
ATOM 619 O O . LYS A 1 80 ? 14.445 4.098 -7.105 1.00 91.19 80 LYS A O 1
ATOM 624 N N . ARG A 1 81 ? 13.213 4.342 -8.978 1.00 92.38 81 ARG A N 1
ATOM 625 C CA . ARG A 1 81 ? 12.064 4.985 -8.308 1.00 92.38 81 ARG A CA 1
ATOM 626 C C . ARG A 1 81 ? 11.381 4.037 -7.327 1.00 92.38 81 ARG A C 1
ATOM 628 O O . ARG A 1 81 ? 11.109 4.419 -6.195 1.00 92.38 81 ARG A O 1
ATOM 635 N N . MET A 1 82 ? 11.212 2.775 -7.717 1.00 91.12 82 MET A N 1
ATOM 636 C CA . MET A 1 82 ? 10.708 1.723 -6.838 1.00 91.12 82 MET A CA 1
ATOM 637 C C . MET A 1 82 ? 11.554 1.582 -5.567 1.00 91.12 82 MET A C 1
ATOM 639 O O . MET A 1 82 ? 11.011 1.528 -4.466 1.00 91.12 82 MET A O 1
ATOM 643 N N . MET A 1 83 ? 12.884 1.544 -5.702 1.00 88.31 83 MET A N 1
ATOM 644 C CA . MET A 1 83 ? 13.779 1.481 -4.544 1.00 88.31 83 MET A CA 1
ATOM 645 C C . MET A 1 83 ? 13.616 2.701 -3.635 1.00 88.31 83 MET A C 1
ATOM 647 O O . MET A 1 83 ? 13.499 2.524 -2.429 1.00 88.31 83 MET A O 1
ATOM 651 N N . ALA A 1 84 ? 13.534 3.912 -4.194 1.00 91.12 84 ALA A N 1
ATOM 652 C CA . ALA A 1 84 ? 13.298 5.123 -3.407 1.00 91.12 84 ALA A CA 1
ATOM 653 C C . ALA A 1 84 ? 11.970 5.062 -2.626 1.00 91.12 84 ALA A C 1
ATOM 655 O O . ALA A 1 84 ? 11.938 5.394 -1.443 1.00 91.12 84 ALA A O 1
ATOM 656 N N . ASN A 1 85 ? 10.897 4.554 -3.243 1.00 92.31 85 ASN A N 1
ATOM 657 C CA . ASN A 1 85 ? 9.615 4.351 -2.563 1.00 92.31 85 ASN A CA 1
ATOM 658 C C . ASN A 1 85 ? 9.733 3.345 -1.407 1.00 92.31 85 ASN A C 1
ATOM 660 O O . ASN A 1 85 ? 9.182 3.561 -0.329 1.00 92.31 85 ASN A O 1
ATOM 664 N N . PHE A 1 86 ? 10.481 2.255 -1.599 1.00 90.94 86 PHE A N 1
ATOM 665 C CA . PHE A 1 86 ? 10.734 1.301 -0.522 1.00 90.94 86 PHE A CA 1
ATOM 666 C C . PHE A 1 86 ? 11.595 1.880 0.606 1.00 90.94 86 PHE A C 1
ATOM 668 O O . PHE A 1 86 ? 11.384 1.489 1.747 1.00 90.94 86 PHE A O 1
ATOM 675 N N . GLU A 1 87 ? 12.506 2.818 0.346 1.00 91.31 87 GLU A N 1
ATOM 676 C CA . GLU A 1 87 ? 13.236 3.511 1.421 1.00 91.31 87 GLU A CA 1
ATOM 677 C C . GLU A 1 87 ? 12.303 4.404 2.258 1.00 91.31 87 GLU A C 1
ATOM 679 O O . GLU A 1 87 ? 12.392 4.399 3.483 1.00 91.31 87 GLU A O 1
ATOM 684 N N . VAL A 1 88 ? 11.336 5.090 1.634 1.00 94.25 88 VAL A N 1
ATOM 685 C CA . VAL A 1 88 ? 10.301 5.855 2.363 1.00 94.25 88 VAL A CA 1
ATOM 686 C C . VAL A 1 88 ? 9.490 4.940 3.286 1.00 94.25 88 VAL A C 1
ATOM 688 O O . VAL A 1 88 ? 9.276 5.256 4.457 1.00 94.25 88 VAL A O 1
ATOM 691 N N . ILE A 1 89 ? 9.076 3.775 2.784 1.00 94.44 89 ILE A N 1
ATOM 692 C CA . ILE A 1 89 ? 8.353 2.775 3.583 1.00 94.44 89 ILE A CA 1
ATOM 693 C C . ILE A 1 89 ? 9.254 2.202 4.691 1.00 94.44 89 ILE A C 1
ATOM 695 O O . ILE A 1 89 ? 8.787 1.957 5.802 1.00 94.44 89 ILE A O 1
ATOM 699 N N . ALA A 1 90 ? 10.542 1.989 4.415 1.00 91.31 90 ALA A N 1
ATOM 700 C CA . ALA A 1 90 ? 11.485 1.453 5.390 1.00 91.31 90 ALA A CA 1
ATOM 701 C C . ALA A 1 90 ? 11.687 2.430 6.552 1.00 91.31 90 ALA A C 1
ATOM 703 O O . ALA A 1 90 ? 11.6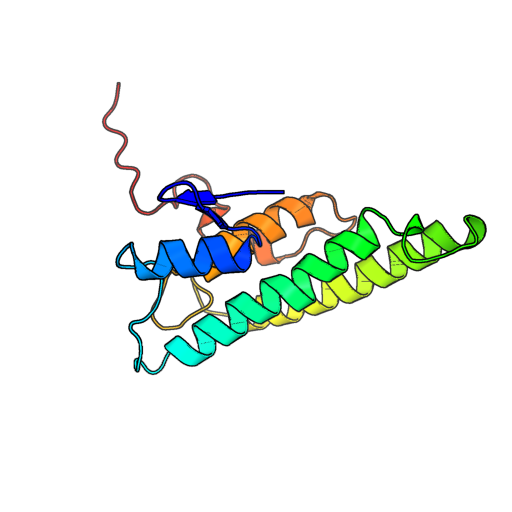66 1.996 7.700 1.00 91.31 90 ALA A O 1
ATOM 704 N N . GLY A 1 91 ? 11.795 3.730 6.258 1.00 93.25 91 GLY A N 1
ATOM 705 C CA . GLY A 1 91 ? 11.855 4.784 7.270 1.00 93.25 91 GLY A CA 1
ATOM 706 C C . GLY A 1 91 ? 10.591 4.848 8.130 1.00 93.25 91 GLY A C 1
ATOM 707 O O . GLY A 1 91 ? 10.684 4.990 9.344 1.00 93.25 91 GLY A O 1
ATOM 708 N N . GLN A 1 92 ? 9.404 4.650 7.542 1.00 94.56 92 GLN A N 1
ATOM 709 C CA . GLN A 1 92 ? 8.167 4.555 8.331 1.00 94.56 92 GLN A CA 1
ATOM 710 C C . GLN A 1 92 ? 8.184 3.372 9.308 1.00 94.56 92 GLN A C 1
ATOM 712 O O . GLN A 1 92 ? 7.660 3.481 10.416 1.00 94.56 92 GLN A O 1
ATOM 717 N N . LEU A 1 93 ? 8.742 2.238 8.884 1.00 93.38 93 LEU A N 1
ATOM 718 C CA . LEU A 1 93 ? 8.819 1.013 9.681 1.00 93.38 93 LEU A CA 1
ATOM 719 C C . LEU A 1 93 ? 10.006 0.996 10.652 1.00 93.38 93 LEU A C 1
ATOM 721 O O . LEU A 1 93 ? 10.163 0.036 11.407 1.00 93.38 93 LEU A O 1
ATOM 725 N N . GLU A 1 94 ? 10.863 2.015 10.655 1.00 90.69 94 GLU A N 1
ATOM 726 C CA . GLU A 1 94 ? 12.013 2.050 11.548 1.00 90.69 94 GLU A CA 1
ATOM 727 C C . GLU A 1 94 ? 11.554 2.104 13.013 1.00 90.69 94 GLU A C 1
ATOM 729 O O . GLU A 1 94 ? 10.809 2.988 13.434 1.00 90.69 94 GLU A O 1
ATOM 734 N N . GLY A 1 95 ? 11.958 1.096 13.792 1.00 88.31 95 GLY A N 1
ATOM 735 C CA . GLY A 1 95 ? 11.520 0.935 15.180 1.00 88.31 95 GLY A CA 1
ATOM 736 C C . GLY A 1 95 ? 10.044 0.554 15.349 1.00 88.31 95 GLY A C 1
ATOM 737 O O . GLY A 1 95 ? 9.558 0.560 16.479 1.00 88.31 95 GLY A O 1
ATOM 738 N N . ARG A 1 96 ? 9.326 0.213 14.268 1.00 90.00 96 ARG A N 1
ATOM 739 C CA . ARG A 1 96 ? 7.904 -0.160 14.301 1.00 90.00 96 ARG A CA 1
ATOM 740 C C . ARG A 1 96 ? 7.672 -1.550 13.734 1.00 90.00 96 ARG A C 1
ATOM 742 O O . ARG A 1 96 ? 8.354 -2.006 12.822 1.00 90.00 96 ARG A O 1
ATOM 749 N N . GLU A 1 97 ? 6.663 -2.214 14.279 1.00 90.56 97 GLU A N 1
ATOM 750 C CA . GLU A 1 97 ? 6.218 -3.516 13.786 1.00 90.56 97 GLU A CA 1
ATOM 751 C C . GLU A 1 97 ? 5.269 -3.385 12.580 1.00 90.56 97 GLU A C 1
ATOM 753 O O . GLU A 1 97 ? 5.323 -4.188 11.648 1.00 90.56 97 GLU A O 1
ATOM 758 N N . TRP A 1 98 ? 4.442 -2.337 12.588 1.00 95.06 98 TRP A N 1
ATOM 759 C CA . TRP A 1 98 ? 3.398 -2.058 11.601 1.00 95.06 98 TRP A CA 1
ATOM 760 C C . TRP A 1 98 ? 3.531 -0.633 11.065 1.00 95.06 98 TRP A C 1
ATOM 762 O O . TRP A 1 98 ? 4.180 0.217 11.682 1.00 95.06 98 TRP A O 1
ATOM 772 N N . LEU A 1 99 ? 2.897 -0.352 9.924 1.00 95.62 99 LEU A N 1
ATOM 773 C CA . LEU A 1 99 ? 2.913 0.985 9.320 1.00 95.62 99 LEU A CA 1
ATOM 774 C C . LEU A 1 99 ? 2.315 2.059 10.238 1.00 95.62 99 LEU A C 1
ATOM 776 O O . LEU A 1 99 ? 2.758 3.210 10.205 1.00 95.62 99 LEU A O 1
ATOM 780 N N . LEU A 1 100 ? 1.322 1.699 11.051 1.00 96.12 100 LEU A N 1
ATOM 781 C CA . LEU A 1 100 ? 0.614 2.620 11.937 1.00 96.12 100 LEU A CA 1
ATOM 782 C C . LEU A 1 100 ? 0.995 2.393 13.407 1.00 96.12 100 LEU A C 1
ATOM 784 O O . LEU A 1 100 ? 1.162 1.242 13.817 1.00 96.12 100 LEU A O 1
ATOM 788 N N . PRO A 1 101 ? 1.080 3.460 14.227 1.00 93.75 101 PRO A N 1
ATOM 789 C CA . PRO A 1 101 ? 1.242 3.330 15.677 1.00 93.75 101 PRO A CA 1
ATOM 790 C C . PRO A 1 101 ? 0.127 2.507 16.335 1.00 93.75 101 PRO A C 1
ATOM 792 O O . PRO A 1 101 ? 0.404 1.720 17.236 1.00 93.75 101 PRO A O 1
ATOM 795 N N . SER A 1 102 ? -1.114 2.636 15.852 1.00 93.69 102 SER A N 1
ATOM 796 C CA . SER A 1 102 ? -2.278 1.865 16.304 1.00 93.69 102 SER A CA 1
ATOM 797 C C . SER A 1 102 ? -2.186 0.355 16.054 1.00 93.69 102 SER A C 1
ATOM 799 O O . SER A 1 102 ? -3.056 -0.386 16.506 1.00 93.69 102 SER A O 1
ATOM 801 N N . GLY A 1 103 ? -1.166 -0.106 15.326 1.00 94.50 103 GLY A N 1
ATOM 802 C CA . GLY A 1 103 ? -0.907 -1.515 15.060 1.00 94.50 103 GLY A CA 1
ATOM 803 C C . GLY A 1 103 ? -1.285 -1.963 13.649 1.00 94.50 103 GLY A C 1
ATOM 804 O O . GLY A 1 103 ? -1.364 -1.162 12.717 1.00 94.50 103 GLY A O 1
ATOM 805 N N . PHE A 1 104 ? -1.477 -3.275 13.511 1.00 96.25 104 PHE A N 1
ATOM 806 C CA . PHE A 1 104 ? -1.753 -3.946 12.244 1.00 96.25 104 PHE A CA 1
ATOM 807 C C . PHE A 1 104 ? -3.019 -3.416 11.559 1.00 96.25 104 PHE A C 1
ATOM 809 O O . PHE A 1 104 ? -4.032 -3.146 12.203 1.00 96.25 104 PHE A O 1
ATOM 816 N N . SER A 1 105 ? -2.967 -3.312 10.232 1.00 97.56 105 SER A N 1
ATOM 817 C CA . SER A 1 105 ? -4.085 -2.882 9.398 1.00 97.56 105 SER A CA 1
ATOM 818 C C . SER A 1 105 ? -4.043 -3.520 8.005 1.00 97.56 105 SER A C 1
ATOM 820 O O . SER A 1 105 ? -3.077 -4.174 7.603 1.00 97.56 105 SER A O 1
ATOM 822 N N . ALA A 1 106 ? -5.074 -3.267 7.198 1.00 97.94 106 ALA A N 1
ATOM 823 C CA . ALA A 1 106 ? -5.091 -3.645 5.790 1.00 97.94 106 ALA A CA 1
ATOM 824 C C . ALA A 1 106 ? -3.944 -3.010 4.979 1.00 97.94 106 ALA A C 1
ATOM 826 O O . ALA A 1 106 ? -3.550 -3.578 3.960 1.00 97.94 106 ALA A O 1
ATOM 827 N N . ALA A 1 107 ? -3.359 -1.893 5.435 1.00 97.94 107 ALA A N 1
ATOM 828 C CA . ALA A 1 107 ? -2.186 -1.306 4.787 1.00 97.94 107 ALA A CA 1
ATOM 829 C C . ALA A 1 107 ? -0.969 -2.242 4.867 1.00 97.94 107 ALA A C 1
ATOM 831 O O . ALA A 1 107 ? -0.218 -2.356 3.901 1.00 97.94 107 ALA A O 1
ATOM 832 N N . ASP A 1 108 ? -0.810 -2.984 5.966 1.00 96.88 108 ASP A N 1
ATOM 833 C CA . ASP A 1 108 ? 0.275 -3.953 6.133 1.00 96.88 108 ASP A CA 1
ATOM 834 C C . ASP A 1 108 ? 0.074 -5.192 5.245 1.00 96.88 108 ASP A C 1
ATOM 836 O O . ASP A 1 108 ? 1.039 -5.731 4.699 1.00 96.88 108 ASP A O 1
ATOM 840 N N . LEU A 1 109 ? -1.178 -5.618 5.028 1.00 95.88 109 LEU A N 1
ATOM 841 C CA . LEU A 1 109 ? -1.512 -6.669 4.054 1.00 95.88 109 LEU A CA 1
ATOM 842 C C . LEU A 1 109 ? -1.217 -6.221 2.620 1.00 95.88 109 LEU A C 1
ATOM 844 O O . LEU A 1 109 ? -0.646 -6.981 1.831 1.00 95.88 109 LEU A O 1
ATOM 848 N N . TYR A 1 110 ? -1.571 -4.979 2.291 1.00 96.94 110 TYR A N 1
ATOM 849 C CA . TYR A 1 110 ? -1.279 -4.387 0.991 1.00 96.94 110 TYR A CA 1
ATOM 850 C C . TYR A 1 110 ? 0.233 -4.282 0.764 1.00 96.94 110 TYR A C 1
ATOM 852 O O . TYR A 1 110 ? 0.751 -4.680 -0.281 1.00 96.94 110 TYR A O 1
ATOM 860 N N . LEU A 1 111 ? 0.967 -3.817 1.776 1.00 95.62 111 LEU A N 1
ATOM 861 C CA . LEU A 1 111 ? 2.420 -3.749 1.739 1.00 95.62 111 LEU A CA 1
ATOM 862 C C . LEU A 1 111 ? 3.044 -5.141 1.589 1.00 95.62 111 LEU A C 1
ATOM 864 O O . LEU A 1 111 ? 3.948 -5.309 0.774 1.00 95.62 111 LEU A O 1
ATOM 868 N N . LEU A 1 112 ? 2.555 -6.156 2.307 1.00 93.38 112 LEU A N 1
ATOM 869 C CA . LEU A 1 112 ? 3.041 -7.534 2.180 1.00 93.38 112 LEU A CA 1
ATOM 870 C C . LEU A 1 112 ? 2.948 -8.040 0.734 1.00 93.38 112 LEU A C 1
ATOM 872 O O . LEU A 1 112 ? 3.893 -8.664 0.240 1.00 93.38 112 LEU A O 1
ATOM 876 N N . MET A 1 113 ? 1.834 -7.764 0.051 1.00 93.00 113 MET A N 1
ATOM 877 C CA . MET A 1 113 ? 1.667 -8.092 -1.366 1.00 93.00 113 MET A CA 1
ATOM 878 C C . MET A 1 113 ? 2.766 -7.435 -2.216 1.00 93.00 113 MET A C 1
ATOM 880 O O . MET A 1 113 ? 3.452 -8.129 -2.968 1.00 93.00 113 MET A O 1
ATOM 884 N N . LEU A 1 114 ? 2.987 -6.128 -2.055 1.00 92.69 114 LEU A N 1
ATOM 885 C CA . LEU A 1 114 ? 3.984 -5.378 -2.828 1.00 92.69 114 LEU A CA 1
ATOM 886 C C . LEU A 1 114 ? 5.423 -5.811 -2.522 1.00 92.69 114 LEU A C 1
ATOM 888 O O . LEU A 1 114 ? 6.242 -5.961 -3.428 1.00 92.69 114 LEU A O 1
ATOM 892 N N . VAL A 1 115 ? 5.735 -6.099 -1.260 1.00 90.25 115 VAL A N 1
ATOM 893 C CA . VAL A 1 115 ? 7.036 -6.646 -0.848 1.00 90.25 115 VAL A CA 1
ATOM 894 C C . VAL A 1 115 ? 7.274 -8.013 -1.483 1.00 90.25 115 VAL A C 1
ATOM 896 O O . VAL A 1 115 ? 8.393 -8.316 -1.902 1.00 90.25 115 VAL A O 1
ATOM 899 N N . ARG A 1 116 ? 6.232 -8.846 -1.593 1.00 87.88 116 ARG A N 1
ATOM 900 C CA . ARG A 1 116 ? 6.330 -10.146 -2.261 1.00 87.88 116 ARG A CA 1
ATOM 901 C C . ARG A 1 116 ? 6.637 -9.989 -3.749 1.00 87.88 116 ARG A C 1
ATOM 903 O O . ARG A 1 116 ? 7.456 -10.755 -4.251 1.00 87.88 116 ARG A O 1
ATOM 910 N N . TRP A 1 117 ? 6.042 -9.008 -4.428 1.00 87.81 117 TRP A N 1
ATOM 911 C CA . TRP A 1 117 ? 6.372 -8.690 -5.824 1.00 87.81 117 TRP A CA 1
ATOM 912 C C . TRP A 1 117 ? 7.803 -8.161 -5.957 1.00 87.81 117 TRP A C 1
ATOM 914 O O . TRP A 1 117 ? 8.528 -8.556 -6.862 1.00 87.81 117 TRP A O 1
ATOM 924 N N . GLY A 1 118 ? 8.260 -7.354 -4.996 1.00 83.50 118 GLY A N 1
ATOM 925 C CA . GLY A 1 118 ? 9.617 -6.806 -4.959 1.00 83.50 118 GLY A CA 1
ATOM 926 C C . GLY A 1 118 ? 10.742 -7.843 -4.838 1.00 83.50 118 GLY A C 1
ATOM 927 O O . GLY A 1 118 ? 11.902 -7.507 -5.062 1.00 83.50 118 GLY A O 1
ATOM 928 N N . ARG A 1 119 ? 10.441 -9.111 -4.523 1.00 79.12 119 ARG A N 1
ATOM 929 C CA . ARG A 1 119 ? 11.445 -10.192 -4.449 1.00 79.12 119 ARG A CA 1
ATOM 930 C C . ARG A 1 119 ? 12.089 -10.518 -5.794 1.00 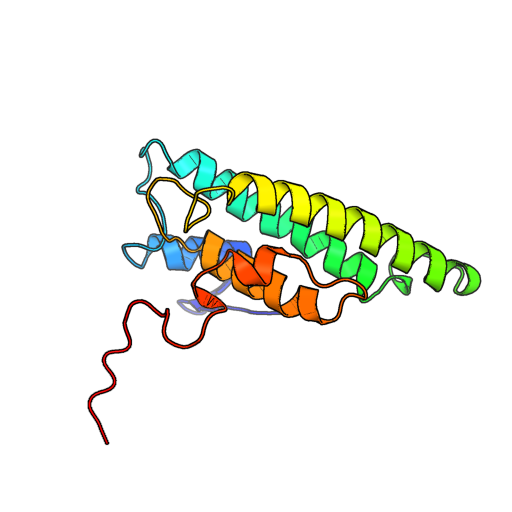79.12 119 ARG A C 1
ATOM 932 O O . ARG A 1 119 ? 13.182 -11.070 -5.808 1.00 79.12 119 ARG A O 1
ATOM 939 N N . THR A 1 120 ? 11.428 -10.193 -6.903 1.00 72.00 120 THR A N 1
ATOM 940 C CA . THR A 1 120 ? 11.970 -10.404 -8.252 1.00 72.00 120 THR A CA 1
ATOM 941 C C . THR A 1 120 ? 12.864 -9.255 -8.719 1.00 72.00 120 THR A C 1
ATOM 943 O O . THR A 1 120 ? 13.397 -9.314 -9.825 1.00 72.00 120 THR A O 1
ATOM 946 N N . LEU A 1 121 ? 13.020 -8.192 -7.920 1.00 72.12 121 LEU A N 1
ATOM 947 C CA . LEU A 1 121 ? 13.888 -7.065 -8.255 1.00 72.12 121 LEU A CA 1
ATOM 948 C C . LEU A 1 121 ? 15.373 -7.451 -8.102 1.00 72.12 121 LEU A C 1
ATOM 950 O O . LEU A 1 121 ? 15.710 -8.210 -7.192 1.00 72.12 121 LEU A O 1
ATOM 954 N N . PRO A 1 122 ? 16.289 -6.865 -8.905 1.00 66.19 122 PRO A N 1
ATOM 955 C CA . PRO A 1 122 ? 17.731 -7.132 -8.811 1.00 66.19 122 PRO A CA 1
ATOM 956 C C . PRO A 1 122 ? 18.325 -6.849 -7.424 1.00 66.19 122 PRO A C 1
ATOM 958 O O . PRO A 1 122 ? 19.306 -7.465 -7.017 1.00 66.19 122 PRO A O 1
ATOM 961 N N . ARG A 1 123 ? 17.722 -5.909 -6.687 1.00 66.25 123 ARG A N 1
ATOM 962 C CA . ARG A 1 123 ? 17.953 -5.687 -5.260 1.00 66.25 123 ARG A CA 1
ATOM 963 C C . ARG A 1 123 ? 16.610 -5.791 -4.537 1.00 66.25 123 ARG A C 1
ATOM 965 O O . ARG A 1 123 ? 15.830 -4.841 -4.607 1.00 66.25 123 ARG A O 1
ATOM 972 N N . PRO A 1 124 ? 16.326 -6.912 -3.853 1.00 60.62 124 PRO A N 1
ATOM 973 C CA . PRO A 1 124 ? 15.118 -7.039 -3.052 1.00 60.62 124 PRO A CA 1
ATOM 974 C C . PRO A 1 124 ? 15.085 -5.947 -1.981 1.00 60.62 124 PRO A C 1
ATOM 976 O O . PRO A 1 124 ? 16.098 -5.686 -1.326 1.00 60.62 124 PRO A O 1
ATOM 979 N N . ALA A 1 125 ? 13.928 -5.315 -1.785 1.00 59.84 125 ALA A N 1
ATOM 980 C CA . ALA A 1 125 ? 13.764 -4.306 -0.746 1.00 59.84 125 ALA A CA 1
ATOM 981 C C . ALA A 1 125 ? 14.127 -4.889 0.636 1.00 59.84 125 ALA A C 1
ATOM 983 O O . ALA A 1 125 ? 13.636 -5.958 1.031 1.00 59.84 125 ALA A O 1
ATOM 984 N N . ARG A 1 126 ? 14.962 -4.165 1.397 1.00 62.56 126 ARG A N 1
ATOM 985 C CA . ARG A 1 126 ? 15.403 -4.552 2.756 1.00 62.56 126 ARG A CA 1
ATOM 986 C C . ARG A 1 126 ? 14.238 -4.713 3.747 1.00 62.56 126 ARG A C 1
ATOM 988 O O . ARG A 1 126 ? 14.387 -5.382 4.767 1.00 62.56 126 ARG A O 1
ATOM 995 N N . ILE A 1 127 ? 13.058 -4.194 3.397 1.00 58.78 127 ILE A N 1
ATOM 996 C CA . ILE A 1 127 ? 11.792 -4.320 4.137 1.00 58.78 127 ILE A CA 1
ATOM 997 C C . ILE A 1 127 ? 11.373 -5.765 4.411 1.00 58.78 127 ILE A C 1
ATOM 999 O O . ILE A 1 127 ? 10.659 -6.012 5.382 1.00 58.78 127 ILE A O 1
ATOM 1003 N N . THR A 1 128 ? 11.839 -6.746 3.631 1.00 58.28 128 THR A N 1
ATOM 1004 C CA . THR A 1 128 ? 11.524 -8.163 3.899 1.00 58.28 128 THR A CA 1
ATOM 1005 C C . THR A 1 128 ? 11.928 -8.624 5.302 1.00 58.28 128 THR A C 1
ATOM 1007 O O . THR A 1 128 ? 11.371 -9.612 5.772 1.00 58.28 128 THR A O 1
ATOM 1010 N N . ARG A 1 129 ? 12.840 -7.920 5.987 1.00 54.81 129 ARG A N 1
ATOM 1011 C CA . ARG A 1 129 ? 13.227 -8.207 7.377 1.00 54.81 129 ARG A CA 1
ATOM 1012 C C . ARG A 1 129 ? 12.372 -7.487 8.425 1.00 54.81 129 ARG A C 1
ATOM 1014 O O . ARG A 1 129 ? 12.309 -7.969 9.558 1.00 54.81 129 ARG A O 1
ATOM 1021 N N . CYS A 1 130 ? 11.747 -6.367 8.060 1.00 52.84 130 CYS A N 1
ATOM 1022 C CA . CYS A 1 130 ? 11.026 -5.480 8.977 1.00 52.84 130 CYS A CA 1
ATOM 1023 C C . CYS A 1 130 ? 9.558 -5.875 9.143 1.00 52.84 130 CYS A C 1
ATOM 1025 O O . CYS A 1 130 ? 9.039 -5.760 10.244 1.00 52.84 130 CYS A O 1
ATOM 1027 N N . LEU A 1 131 ? 8.911 -6.404 8.100 1.00 61.81 131 LEU A N 1
ATOM 1028 C CA . LEU A 1 131 ? 7.523 -6.848 8.216 1.00 61.81 131 LEU A CA 1
ATOM 1029 C C . LEU A 1 131 ? 7.459 -8.188 8.975 1.00 61.81 131 LEU A C 1
ATOM 1031 O O . LEU A 1 131 ? 8.048 -9.165 8.508 1.00 61.81 131 LEU A O 1
ATOM 1035 N N . PRO A 1 132 ? 6.727 -8.315 10.094 1.00 65.38 132 PRO A N 1
ATOM 1036 C CA . PRO A 1 132 ? 6.609 -9.592 10.793 1.00 65.38 132 PRO A CA 1
ATOM 1037 C C . PRO A 1 132 ? 6.047 -10.678 9.885 1.00 65.38 132 PRO A C 1
ATOM 1039 O O . PRO A 1 132 ? 6.558 -11.792 9.887 1.00 65.38 132 PRO A O 1
ATOM 1042 N N . LEU A 1 133 ? 5.061 -10.347 9.044 1.00 64.31 133 LEU A N 1
ATOM 1043 C CA . LEU A 1 133 ? 4.319 -11.292 8.198 1.00 64.31 133 LEU A CA 1
ATOM 1044 C C . LEU A 1 133 ? 5.157 -12.009 7.129 1.00 64.31 133 LEU A C 1
ATOM 1046 O O . LEU A 1 133 ? 4.691 -12.983 6.538 1.00 64.31 133 LEU A O 1
ATOM 1050 N N . THR A 1 134 ? 6.381 -11.557 6.857 1.00 63.94 134 THR A N 1
ATOM 1051 C CA . THR A 1 134 ? 7.310 -12.271 5.969 1.00 63.94 134 THR A CA 1
ATOM 1052 C C . THR A 1 134 ? 8.098 -13.364 6.698 1.00 63.94 134 THR A C 1
ATOM 1054 O O . THR A 1 134 ? 8.721 -14.191 6.028 1.00 63.94 134 THR A O 1
ATOM 1057 N N . ARG A 1 135 ? 8.073 -13.392 8.040 1.00 67.25 135 ARG A N 1
ATOM 1058 C CA . ARG A 1 135 ? 8.749 -14.387 8.884 1.00 67.25 135 ARG A CA 1
ATOM 1059 C C . ARG A 1 135 ? 7.880 -15.645 9.056 1.00 67.25 135 ARG A C 1
ATOM 1061 O O . ARG A 1 135 ? 6.663 -15.535 9.200 1.00 67.25 135 ARG A O 1
ATOM 1068 N N . PRO A 1 136 ? 8.466 -16.853 9.084 1.00 57.97 136 PRO A N 1
ATOM 1069 C CA . PRO A 1 136 ? 7.726 -18.058 9.456 1.00 57.97 136 PRO A CA 1
ATOM 1070 C C . PRO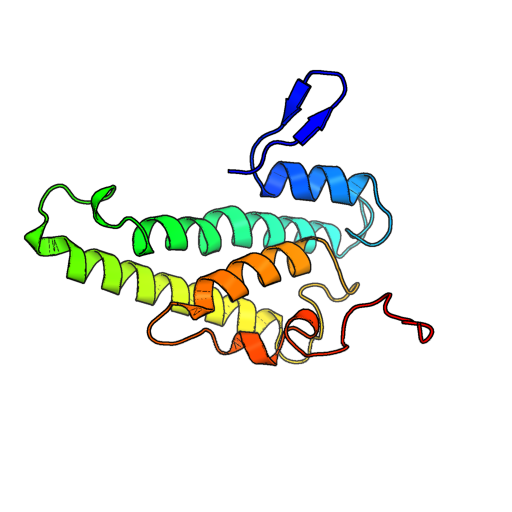 A 1 136 ? 7.128 -17.928 10.871 1.00 57.97 136 PRO A C 1
ATOM 1072 O O . PRO A 1 136 ? 7.832 -17.538 11.796 1.00 57.97 136 PRO A O 1
ATOM 1075 N N . GLY A 1 137 ? 5.840 -18.250 11.045 1.00 62.00 137 GLY A N 1
ATOM 1076 C CA . GLY A 1 137 ? 5.178 -18.322 12.363 1.00 62.00 137 GLY A CA 1
ATOM 1077 C C . GLY A 1 137 ? 4.585 -17.021 12.931 1.00 62.00 137 GLY A C 1
ATOM 1078 O O . GLY A 1 137 ? 3.928 -17.068 13.961 1.00 62.00 137 GLY A O 1
ATOM 1079 N N . SER A 1 138 ? 4.735 -15.879 12.261 1.00 62.00 138 SER A N 1
ATOM 1080 C CA . SER A 1 138 ? 4.330 -14.550 12.764 1.00 62.00 138 SER A CA 1
ATOM 1081 C C . SER A 1 138 ? 2.871 -14.147 12.504 1.00 62.00 138 SER A C 1
ATOM 1083 O O . SER A 1 138 ? 2.486 -13.011 12.765 1.00 62.00 138 SER A O 1
ATOM 1085 N N . TRP A 1 139 ? 2.055 -15.041 11.942 1.00 53.25 139 TRP A N 1
ATOM 1086 C CA . TRP A 1 139 ? 0.660 -14.728 11.627 1.00 53.25 139 TRP A CA 1
ATOM 1087 C C . TRP A 1 139 ? -0.177 -14.634 12.913 1.00 53.25 139 TRP A C 1
ATOM 1089 O O . TRP A 1 139 ? -0.267 -15.640 13.629 1.00 53.25 139 TRP A O 1
ATOM 1099 N N . PRO A 1 140 ? -0.847 -13.501 13.184 1.00 53.03 140 PRO A N 1
ATOM 1100 C CA . PRO A 1 140 ? -1.778 -13.392 14.300 1.00 53.03 140 PRO A CA 1
ATOM 1101 C C . PRO A 1 140 ? -2.990 -14.295 14.020 1.00 53.03 140 PRO A C 1
ATOM 1103 O O . PRO A 1 140 ? -3.842 -13.976 13.198 1.00 53.03 140 PRO A O 1
ATOM 1106 N N . GLY A 1 141 ? -3.018 -15.481 14.638 1.00 55.25 141 GLY A N 1
ATOM 1107 C CA . GLY A 1 141 ? -4.111 -16.456 14.497 1.00 55.25 141 GLY A CA 1
ATOM 1108 C C . GLY A 1 141 ? -3.695 -17.923 14.335 1.00 55.25 141 GLY A C 1
ATOM 1109 O O . GLY A 1 141 ? -4.542 -18.804 14.456 1.00 55.25 141 GLY A O 1
ATOM 1110 N N . ARG A 1 142 ? -2.409 -18.242 14.118 1.00 47.41 142 ARG A N 1
ATOM 1111 C CA . ARG A 1 142 ? -1.951 -19.645 14.046 1.00 47.41 142 ARG A CA 1
ATOM 1112 C C . ARG A 1 142 ? -1.736 -20.251 15.438 1.00 47.41 142 ARG A C 1
ATOM 1114 O O . ARG A 1 142 ? -0.605 -20.382 15.893 1.00 47.41 142 ARG A O 1
ATOM 1121 N N . ARG A 1 143 ? -2.807 -20.709 16.084 1.00 40.25 143 ARG A N 1
ATOM 1122 C CA . ARG A 1 143 ? -2.719 -21.908 16.934 1.00 40.25 143 ARG A CA 1
ATOM 1123 C C . ARG A 1 143 ? -3.067 -23.098 16.047 1.00 40.25 143 ARG A C 1
ATOM 1125 O O . ARG A 1 143 ? -4.230 -23.466 15.950 1.00 40.25 143 ARG A O 1
ATOM 1132 N N . TYR A 1 144 ? -2.081 -23.666 15.356 1.00 45.53 144 TYR A N 1
ATOM 1133 C CA . TYR A 1 144 ? -2.270 -25.005 14.800 1.00 45.53 144 TYR A CA 1
ATOM 1134 C C . TYR A 1 144 ? -2.225 -25.976 15.976 1.00 45.53 144 TYR A C 1
ATOM 1136 O O . TYR A 1 144 ? -1.160 -26.249 16.525 1.00 45.53 144 TYR A O 1
ATOM 1144 N N . GLY A 1 145 ? -3.402 -26.421 16.416 1.00 38.19 145 GLY A N 1
ATOM 1145 C CA . GLY A 1 145 ? -3.506 -27.688 17.123 1.00 38.19 145 GLY A CA 1
ATOM 1146 C C . GLY A 1 145 ? -3.040 -28.783 16.171 1.00 38.19 145 GLY A C 1
ATOM 1147 O O . GLY A 1 145 ? -3.434 -28.787 15.006 1.00 38.19 145 GLY A O 1
ATOM 1148 N N . ASN A 1 146 ? -2.151 -29.640 16.662 1.00 35.28 146 ASN A N 1
ATOM 1149 C CA . ASN A 1 146 ? -1.626 -30.784 15.933 1.00 35.28 146 ASN A CA 1
ATOM 1150 C C . ASN A 1 146 ? -2.776 -31.637 15.375 1.00 35.28 146 ASN A C 1
ATOM 1152 O O . ASN A 1 146 ? -3.550 -32.196 16.154 1.00 35.28 146 ASN A O 1
ATOM 1156 N N . LEU A 1 147 ? -2.834 -31.751 14.050 1.00 36.91 147 LEU A N 1
ATOM 1157 C CA . LEU A 1 147 ? -3.388 -32.886 13.319 1.00 36.91 147 LEU A CA 1
ATOM 1158 C C . LEU A 1 147 ? -2.389 -33.248 12.222 1.00 36.91 147 LEU A C 1
ATOM 1160 O O . LEU A 1 147 ? -1.914 -32.304 11.547 1.00 36.91 147 LEU A O 1
#

pLDDT: mean 86.81, std 15.54, range [35.28, 98.31]

Organism: NCBI:txid2803784

Foldseek 3Di:
DDWDADPNDIDDDPLVVLVVVQVVDPPAADDVVDPCRVVVVVLSCCLRPQQVVLLCCQVCVCVVDVDPVCSVVSNVVSLVSNQVSLVVQVVCLVVHQDNTPVDHHSSLVSVVVSLVSQVPRPDRRPCCVRHQVNDPPSDPPDPPDDD

Radius of gyration: 17.22 Å; chains: 1; bounding box: 43×43×46 Å

InterPro domains:
  IPR004045 Glutathione S-transferase, N-terminal [PS50404] (1-29)
  IPR004046 Glutathione S-transferase, C-terminal [PF00043] (66-122)
  IPR036282 Glutathione S-transferase, C-terminal domain superfamily [SSF47616] (26-123)

Sequence (147 aa):
MPVLVEDGKPLYETAAIALCLADRHPGLAPPVGAPDRADYYKWMVHLANTTQAEFRSWFYPHEYIDDPAHEASAKAAAGKRMMANFEVIAGQLEGREWLLPSGFSAADLYLLMLVRWGRTLPRPARITRCLPLTRPGSWPGRRYGNL